Protein AF-Q81C76-F1 (afdb_monomer)

Nearest PDB structures (foldseek):
  3ic7-assembly1_B  TM=8.350E-01  e=4.666E-03  Bacteroides thetaiotaomicron VPI-5482
  2du9-assembly1_A  TM=6.771E-01  e=3.518E-03  Corynebacterium glutamicum ATCC 13032
  2ek5-assembly1_B  TM=5.621E-01  e=8.808E-03  Corynebacterium glutamicum ATCC 13032
  3tqn-assembly2_B  TM=8.437E-01  e=1.833E-01  Coxiella burnetii

Mean predicted aligned error: 11.56 Å

Secondary structure (DSSP, 8-state):
--S-EEEETTTEEEEPTTHHHHHHHHHHHHIIIIIHHHHHHHHHHTT--HHHHHHHHHHHHHTTS--

pLDDT: mean 76.52, std 20.04, range [39.44, 97.75]

Structure (mmCIF, N/CA/C/O backbone):
data_AF-Q81C76-F1
#
_entry.id   AF-Q81C76-F1
#
loop_
_atom_site.group_PDB
_atom_site.id
_atom_site.type_symbol
_atom_site.label_atom_id
_atom_site.label_alt_id
_atom_site.label_comp_id
_atom_site.label_asym_id
_atom_site.label_entity_id
_atom_site.label_seq_id
_atom_site.pdbx_PDB_ins_code
_atom_site.Cartn_x
_atom_site.Cartn_y
_atom_site.Cartn_z
_atom_site.occupancy
_atom_site.B_iso_or_equiv
_atom_site.auth_seq_id
_atom_site.auth_comp_id
_atom_site.auth_asym_id
_atom_site.auth_atom_id
_atom_site.pdbx_PDB_model_num
ATOM 1 N N . MET A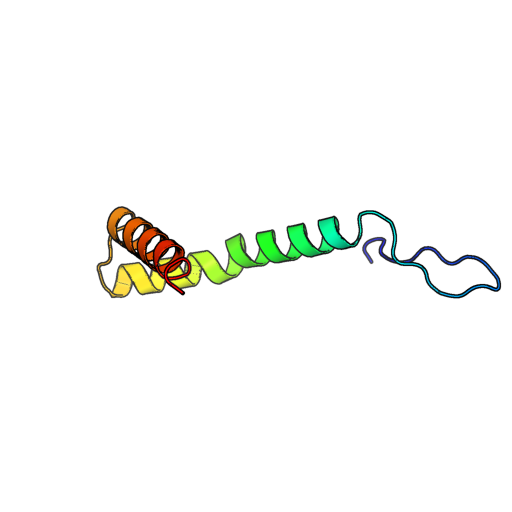 1 1 ? 17.098 -13.475 -20.031 1.00 39.44 1 MET A N 1
ATOM 2 C CA . MET A 1 1 ? 16.935 -12.056 -19.633 1.00 39.44 1 MET A CA 1
ATOM 3 C C . MET A 1 1 ? 15.818 -11.446 -20.463 1.00 39.44 1 MET A C 1
ATOM 5 O O . MET A 1 1 ? 15.813 -11.624 -21.672 1.00 39.44 1 MET A O 1
ATOM 9 N N . ARG A 1 2 ? 14.815 -10.851 -19.807 1.00 46.56 2 ARG A N 1
ATOM 10 C CA . ARG A 1 2 ? 13.549 -10.419 -20.426 1.00 46.56 2 ARG A CA 1
ATOM 11 C C . ARG A 1 2 ? 13.791 -9.265 -21.415 1.00 46.56 2 ARG A C 1
ATOM 13 O O . ARG A 1 2 ? 14.543 -8.347 -21.101 1.00 46.56 2 ARG A O 1
ATOM 20 N N . GLY A 1 3 ? 13.185 -9.360 -22.602 1.00 52.00 3 GLY A N 1
ATOM 21 C CA . GLY A 1 3 ? 13.465 -8.547 -23.790 1.00 52.00 3 GLY A CA 1
ATOM 22 C C . GLY A 1 3 ? 13.201 -7.050 -23.628 1.00 52.00 3 GLY A C 1
ATOM 23 O O . GLY A 1 3 ? 12.093 -6.584 -23.864 1.00 52.00 3 GLY A O 1
ATOM 24 N N . ILE A 1 4 ? 14.242 -6.300 -23.260 1.00 52.31 4 ILE A N 1
ATOM 25 C CA . ILE A 1 4 ? 14.209 -4.830 -23.148 1.00 52.31 4 ILE A CA 1
ATOM 26 C C . ILE A 1 4 ? 15.149 -4.152 -24.169 1.00 52.31 4 ILE A C 1
ATOM 28 O O . ILE A 1 4 ? 15.106 -2.938 -24.331 1.00 52.31 4 ILE A O 1
ATOM 32 N N . LEU A 1 5 ? 15.949 -4.908 -24.929 1.00 48.22 5 LEU A N 1
ATOM 33 C CA . LEU A 1 5 ? 16.886 -4.350 -25.909 1.00 48.22 5 LEU A CA 1
ATOM 34 C C . LEU A 1 5 ? 16.664 -4.945 -27.301 1.00 48.22 5 LEU A C 1
ATOM 36 O O . LEU A 1 5 ? 16.821 -6.151 -27.480 1.00 48.22 5 LEU A O 1
ATOM 40 N N . TYR A 1 6 ? 16.401 -4.095 -28.296 1.00 49.97 6 TYR A N 1
ATOM 41 C CA . TYR A 1 6 ? 16.596 -4.439 -29.707 1.00 49.97 6 TYR A CA 1
ATOM 42 C C . TYR A 1 6 ? 17.813 -3.668 -30.237 1.00 49.97 6 TYR A C 1
ATOM 44 O O . TYR A 1 6 ? 17.888 -2.444 -30.109 1.00 49.97 6 TYR A O 1
ATOM 52 N N . LYS A 1 7 ? 18.799 -4.383 -30.793 1.00 45.28 7 LYS A N 1
ATOM 53 C CA . LYS A 1 7 ? 20.055 -3.810 -31.306 1.00 45.28 7 LYS A CA 1
ATOM 54 C C . LYS A 1 7 ? 19.933 -3.635 -32.824 1.00 45.28 7 LYS A C 1
ATOM 56 O O . LYS A 1 7 ? 19.789 -4.629 -33.531 1.00 45.28 7 LYS A O 1
ATOM 61 N N . LYS A 1 8 ? 20.011 -2.403 -33.339 1.00 42.75 8 LYS A N 1
ATOM 62 C CA . LYS A 1 8 ? 20.121 -2.130 -34.788 1.00 42.75 8 LYS A CA 1
ATOM 63 C C . LYS A 1 8 ? 21.580 -1.773 -35.100 1.00 42.75 8 LYS A C 1
ATOM 65 O O . LYS A 1 8 ? 22.152 -0.894 -34.455 1.00 42.75 8 LYS A O 1
ATOM 70 N N . ARG A 1 9 ? 22.221 -2.513 -36.016 1.00 47.19 9 ARG A N 1
ATOM 71 C CA . ARG A 1 9 ? 23.660 -2.389 -36.330 1.00 47.19 9 ARG A CA 1
ATOM 72 C C . ARG A 1 9 ? 23.950 -0.956 -36.814 1.00 47.19 9 ARG A C 1
ATOM 74 O O . ARG A 1 9 ? 23.409 -0.547 -37.832 1.00 47.19 9 ARG A O 1
ATOM 81 N N . GLY A 1 10 ? 24.753 -0.210 -36.051 1.00 55.88 10 GLY A N 1
ATOM 82 C CA . GLY A 1 10 ? 25.219 1.142 -36.391 1.00 55.88 10 GLY A CA 1
ATOM 83 C C . GLY A 1 10 ? 24.521 2.333 -35.714 1.00 55.88 10 GLY A C 1
ATOM 84 O O . GLY A 1 10 ? 24.934 3.451 -35.985 1.00 55.88 10 GLY A O 1
ATOM 85 N N . ILE A 1 11 ? 23.497 2.147 -34.858 1.00 51.25 11 ILE A N 1
ATOM 86 C CA . ILE A 1 11 ? 22.668 3.286 -34.368 1.00 51.25 11 ILE A CA 1
ATOM 87 C C . ILE A 1 11 ? 22.421 3.283 -32.833 1.00 51.25 11 ILE A C 1
ATOM 89 O O . ILE A 1 11 ? 21.765 4.166 -32.299 1.00 51.25 11 ILE A O 1
ATOM 93 N N . GLY A 1 12 ? 22.975 2.334 -32.069 1.00 46.66 12 GLY A N 1
ATOM 94 C CA . GLY A 1 12 ? 22.817 2.292 -30.601 1.00 46.66 12 GLY A CA 1
ATOM 95 C C . GLY A 1 12 ? 21.617 1.465 -30.104 1.00 46.66 12 GLY A C 1
ATOM 96 O O .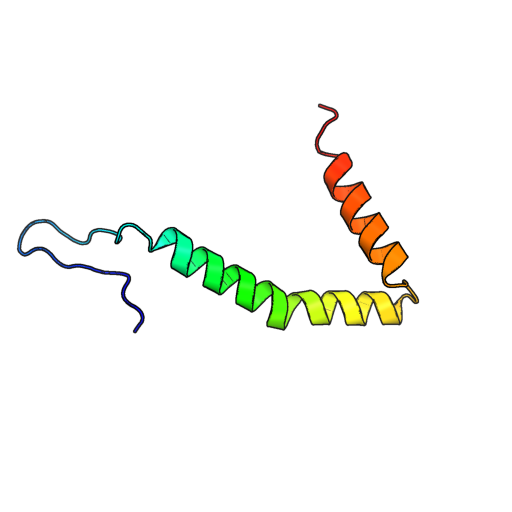 GLY A 1 12 ? 21.074 0.632 -30.832 1.00 46.66 12 GLY A O 1
ATOM 97 N N . MET A 1 13 ? 21.265 1.619 -28.822 1.00 54.00 13 MET A N 1
ATOM 98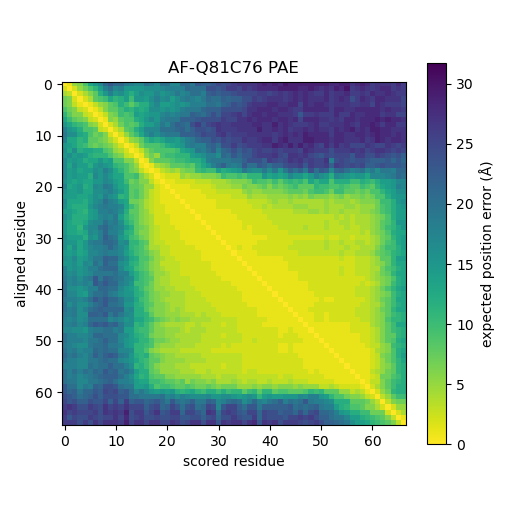 C CA . MET A 1 13 ? 20.304 0.783 -28.086 1.00 54.00 13 MET A CA 1
ATOM 99 C C . MET A 1 13 ? 18.954 1.500 -27.940 1.00 54.00 13 MET A C 1
ATOM 101 O O . MET A 1 13 ? 18.891 2.552 -27.311 1.00 54.00 13 MET A O 1
ATOM 105 N N . PHE A 1 14 ? 17.874 0.934 -28.484 1.00 52.31 14 PHE A N 1
ATOM 106 C CA . PHE A 1 14 ? 16.537 1.536 -28.408 1.00 52.31 14 PHE A CA 1
ATOM 107 C C . PHE A 1 14 ? 15.637 0.748 -27.445 1.00 52.31 14 PHE A C 1
ATOM 109 O O . PHE A 1 14 ? 15.550 -0.480 -27.526 1.00 52.31 14 PHE A O 1
ATOM 116 N N . VAL A 1 15 ? 14.968 1.462 -26.531 1.00 57.19 15 VAL A N 1
ATOM 117 C CA . VAL A 1 15 ? 13.975 0.908 -25.598 1.00 57.19 15 VAL A CA 1
ATOM 118 C C . VAL A 1 15 ? 12.765 0.428 -26.401 1.00 57.19 15 VAL A C 1
ATOM 120 O O . VAL A 1 15 ? 12.140 1.212 -27.115 1.00 57.19 15 VAL A O 1
ATOM 123 N N . ALA A 1 16 ? 12.433 -0.861 -26.301 1.00 61.03 16 ALA A N 1
ATOM 124 C CA . ALA A 1 16 ? 11.287 -1.428 -27.006 1.00 61.03 16 ALA A CA 1
ATOM 125 C C . ALA A 1 16 ? 9.980 -0.726 -26.587 1.00 61.03 16 ALA A C 1
ATOM 127 O O . ALA A 1 16 ? 9.733 -0.507 -25.397 1.00 61.03 16 ALA A O 1
ATOM 128 N N . LYS A 1 17 ? 9.119 -0.392 -27.557 1.00 54.22 17 LYS A N 1
ATOM 129 C CA . LYS A 1 17 ? 7.757 0.102 -27.300 1.00 54.22 17 LYS A CA 1
ATOM 130 C C . LYS A 1 17 ? 7.032 -0.970 -26.463 1.00 54.22 17 LYS A C 1
ATOM 132 O O . LYS A 1 17 ? 6.948 -2.112 -26.895 1.00 54.22 17 LYS A O 1
ATOM 137 N N . GLY A 1 18 ? 6.627 -0.637 -25.234 1.00 62.44 18 GLY A N 1
ATOM 138 C CA . GLY A 1 18 ? 6.082 -1.594 -24.250 1.00 62.44 18 GLY A CA 1
ATOM 139 C C . GLY A 1 18 ? 7.044 -2.007 -23.122 1.00 62.44 18 GLY A C 1
ATOM 140 O O . GLY A 1 18 ? 6.612 -2.567 -22.117 1.00 62.44 18 GLY A O 1
ATOM 141 N N . ALA A 1 19 ? 8.335 -1.659 -23.189 1.00 70.06 19 ALA A N 1
ATOM 142 C CA . ALA A 1 19 ? 9.276 -1.923 -22.093 1.00 70.06 19 ALA A CA 1
ATOM 1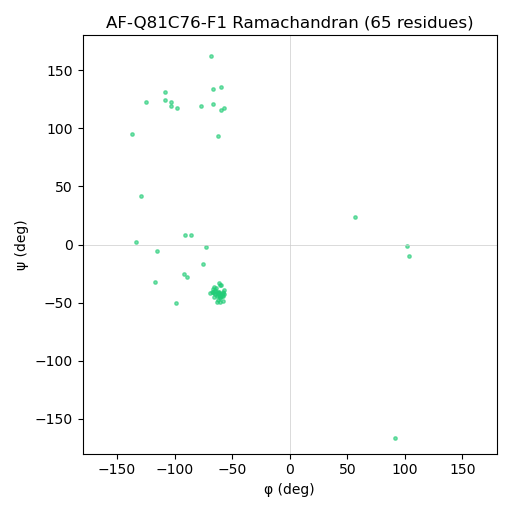43 C C . ALA A 1 19 ? 8.865 -1.213 -20.789 1.00 70.06 19 ALA A C 1
ATOM 145 O O . ALA A 1 19 ? 9.004 -1.780 -19.707 1.00 70.06 19 ALA A O 1
ATOM 146 N N . LYS A 1 20 ? 8.288 -0.005 -20.890 1.00 76.50 20 LYS A N 1
ATOM 147 C CA . LYS A 1 20 ? 7.728 0.726 -19.741 1.00 76.50 20 LYS A CA 1
ATOM 148 C C . LYS A 1 20 ? 6.603 -0.061 -19.064 1.00 76.50 20 LYS A C 1
ATOM 150 O O . LYS A 1 20 ? 6.588 -0.160 -17.844 1.00 76.50 20 LYS A O 1
ATOM 155 N N . GLU A 1 21 ? 5.699 -0.648 -19.842 1.00 79.75 21 GLU A N 1
ATOM 156 C CA . GLU A 1 21 ? 4.567 -1.431 -19.331 1.00 79.75 21 GLU A CA 1
ATOM 157 C C . GLU A 1 21 ? 5.039 -2.723 -18.664 1.00 79.75 21 GLU A C 1
ATOM 159 O O . GLU A 1 21 ? 4.556 -3.080 -17.592 1.00 79.75 21 GLU A O 1
ATOM 164 N N . VAL A 1 22 ? 6.033 -3.397 -19.249 1.00 82.31 22 VAL A N 1
ATOM 165 C CA . VAL A 1 22 ? 6.640 -4.602 -18.666 1.00 82.31 22 VAL A CA 1
ATOM 166 C C . VAL A 1 22 ? 7.326 -4.286 -17.335 1.00 82.31 22 VAL A C 1
ATOM 168 O O . VAL A 1 22 ? 7.162 -5.025 -16.362 1.00 82.31 22 VAL A O 1
ATOM 171 N N . VAL A 1 23 ? 8.075 -3.182 -17.265 1.00 86.44 23 VAL A N 1
ATOM 172 C CA . VAL A 1 23 ? 8.720 -2.731 -16.022 1.00 86.44 23 VAL A CA 1
ATOM 173 C C . VAL A 1 23 ? 7.674 -2.339 -14.980 1.00 86.44 23 VAL A C 1
ATOM 175 O O . VAL A 1 23 ? 7.810 -2.722 -13.817 1.00 86.44 23 VAL A O 1
ATOM 178 N N . LEU A 1 24 ? 6.616 -1.634 -15.386 1.00 85.56 24 LEU A N 1
ATOM 179 C CA . LEU A 1 24 ? 5.535 -1.226 -14.493 1.00 85.56 24 LEU A CA 1
ATOM 180 C C . LEU A 1 24 ? 4.802 -2.440 -13.914 1.00 85.56 24 LEU A C 1
ATOM 182 O O . LEU A 1 24 ? 4.690 -2.540 -12.697 1.00 85.56 24 LEU A O 1
ATOM 186 N N . LYS A 1 25 ? 4.401 -3.403 -14.754 1.00 86.56 25 LYS A N 1
ATOM 187 C CA . LYS A 1 25 ? 3.774 -4.656 -14.301 1.00 86.56 25 LYS A CA 1
ATOM 188 C C . LYS A 1 25 ? 4.677 -5.431 -13.349 1.00 86.56 25 LYS A C 1
ATOM 190 O O . LYS A 1 25 ? 4.210 -5.941 -12.338 1.00 86.56 25 LYS A O 1
ATOM 195 N N . LYS A 1 26 ? 5.985 -5.494 -13.629 1.00 89.62 26 LYS A N 1
ATOM 196 C CA . LYS A 1 26 ? 6.937 -6.146 -12.720 1.00 89.62 26 LYS A CA 1
ATOM 197 C C . LYS A 1 26 ? 6.958 -5.458 -11.352 1.00 89.62 26 LYS A C 1
ATOM 199 O O . LYS A 1 26 ? 6.913 -6.148 -10.342 1.00 89.62 26 LYS A O 1
ATOM 204 N N . ARG A 1 27 ? 6.999 -4.122 -11.322 1.00 91.88 27 ARG A N 1
ATOM 205 C CA . ARG A 1 27 ? 6.974 -3.345 -10.073 1.00 91.88 27 ARG A CA 1
ATOM 206 C C . ARG A 1 27 ? 5.651 -3.497 -9.320 1.00 91.88 27 ARG A C 1
ATOM 208 O O . ARG A 1 27 ? 5.687 -3.677 -8.112 1.00 91.88 27 ARG A O 1
ATOM 215 N N . GLN A 1 28 ? 4.515 -3.482 -10.018 1.00 85.19 28 GLN A N 1
ATOM 216 C CA . GLN A 1 28 ? 3.197 -3.732 -9.422 1.00 85.19 28 GLN A CA 1
ATOM 217 C C . GLN A 1 28 ? 3.117 -5.127 -8.797 1.00 85.19 28 GLN A C 1
ATOM 219 O O . GLN A 1 28 ? 2.655 -5.256 -7.669 1.00 85.19 28 GLN A O 1
ATOM 224 N N . ASN A 1 29 ? 3.625 -6.154 -9.485 1.00 92.19 29 ASN A N 1
ATOM 225 C CA . ASN A 1 29 ? 3.673 -7.509 -8.938 1.00 92.19 29 ASN A CA 1
ATOM 226 C C . ASN A 1 29 ? 4.519 -7.562 -7.666 1.00 92.19 29 ASN A C 1
ATOM 228 O O . ASN A 1 29 ? 4.034 -8.047 -6.655 1.00 92.19 29 ASN A O 1
ATOM 232 N N . THR A 1 30 ? 5.735 -7.007 -7.690 1.00 93.19 30 THR A N 1
ATOM 233 C CA . THR A 1 30 ? 6.588 -6.923 -6.497 1.00 93.19 30 THR A CA 1
ATOM 234 C C . THR A 1 30 ? 5.892 -6.175 -5.355 1.00 93.19 30 THR A C 1
ATOM 236 O O . THR A 1 30 ? 5.923 -6.634 -4.219 1.00 93.19 30 THR A O 1
ATOM 239 N N . PHE A 1 31 ? 5.214 -5.060 -5.639 1.00 90.44 31 PHE A N 1
ATOM 240 C CA . PHE A 1 31 ? 4.437 -4.329 -4.638 1.00 90.44 31 PHE A CA 1
ATOM 241 C C . PHE A 1 31 ? 3.357 -5.213 -3.996 1.00 90.44 31 PHE A C 1
ATOM 243 O O . PHE A 1 31 ? 3.284 -5.306 -2.773 1.00 90.44 31 PHE A O 1
ATOM 250 N N . MET A 1 32 ? 2.579 -5.924 -4.813 1.00 89.19 32 MET A N 1
ATOM 251 C CA . MET A 1 32 ? 1.518 -6.818 -4.342 1.00 89.19 32 MET A CA 1
ATOM 252 C C . MET A 1 32 ? 2.043 -8.025 -3.557 1.00 89.19 32 MET A C 1
ATOM 254 O O . MET A 1 32 ? 1.398 -8.443 -2.602 1.00 89.19 32 MET A O 1
ATOM 258 N N . THR A 1 33 ? 3.185 -8.599 -3.942 1.00 93.00 33 THR A N 1
ATOM 259 C CA . THR A 1 33 ? 3.692 -9.839 -3.331 1.00 93.00 33 THR A CA 1
ATOM 260 C C . THR A 1 33 ? 4.633 -9.611 -2.155 1.00 93.00 33 THR A C 1
ATOM 262 O O . THR A 1 33 ? 4.756 -10.494 -1.315 1.00 93.00 33 THR A O 1
ATOM 265 N N . GLU A 1 34 ? 5.323 -8.469 -2.087 1.00 93.38 34 GLU A N 1
ATOM 266 C CA . GLU A 1 34 ? 6.366 -8.228 -1.077 1.00 93.38 34 GLU A CA 1
ATOM 267 C C . GLU A 1 34 ? 6.052 -7.073 -0.126 1.00 93.38 34 GLU A C 1
ATOM 269 O O . GLU A 1 34 ? 6.470 -7.119 1.030 1.00 93.38 34 GLU A O 1
ATOM 274 N N . TYR A 1 35 ? 5.345 -6.038 -0.588 1.00 92.44 35 TYR A N 1
ATOM 275 C CA . TYR A 1 35 ? 5.089 -4.837 0.213 1.00 92.44 35 TYR A CA 1
ATOM 276 C C . TYR A 1 35 ? 3.706 -4.865 0.851 1.00 92.44 35 TYR A C 1
ATOM 278 O O . TYR A 1 35 ? 3.595 -4.697 2.062 1.00 92.44 35 TYR A O 1
ATOM 286 N N . LEU A 1 36 ? 2.661 -5.129 0.063 1.00 92.94 36 LEU A N 1
ATOM 287 C CA . LEU A 1 36 ? 1.287 -5.143 0.561 1.00 92.94 36 LEU A CA 1
ATOM 288 C C . LEU A 1 36 ? 1.069 -6.135 1.724 1.00 92.94 36 LEU A C 1
ATOM 290 O O . LEU A 1 36 ? 0.401 -5.752 2.683 1.00 92.94 36 LEU A O 1
ATOM 294 N N . PRO A 1 37 ? 1.667 -7.346 1.732 1.00 94.69 37 PRO A N 1
ATOM 295 C CA . PRO A 1 37 ? 1.562 -8.244 2.879 1.00 94.69 37 PRO A CA 1
ATOM 296 C C . PRO A 1 37 ? 2.214 -7.678 4.143 1.00 94.69 37 PRO A C 1
ATOM 298 O O .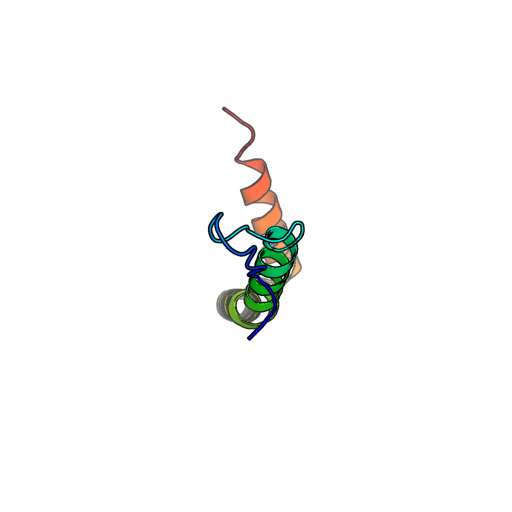 PRO A 1 37 ? 1.665 -7.843 5.222 1.00 94.69 37 PRO A O 1
ATOM 301 N N . LYS A 1 38 ? 3.348 -6.972 4.026 1.00 96.44 38 LYS A N 1
ATOM 302 C CA . LYS A 1 38 ? 4.021 -6.348 5.180 1.00 96.44 38 LYS A CA 1
ATOM 303 C C . LYS A 1 38 ? 3.169 -5.236 5.782 1.00 96.44 38 LYS A C 1
ATOM 305 O O . LYS A 1 38 ? 2.977 -5.214 6.988 1.00 96.44 38 LYS A O 1
ATOM 310 N N . VAL A 1 39 ? 2.597 -4.383 4.928 1.00 94.50 39 VAL A N 1
ATOM 311 C CA . VAL A 1 39 ? 1.657 -3.332 5.350 1.00 94.50 39 VAL A CA 1
ATOM 312 C C . VAL A 1 39 ? 0.449 -3.943 6.057 1.00 94.50 39 VAL A C 1
ATOM 314 O O . VAL A 1 39 ? 0.013 -3.437 7.085 1.00 94.50 39 VAL A O 1
ATOM 317 N N . TRP A 1 40 ? -0.088 -5.045 5.528 1.00 94.69 40 TRP A N 1
ATOM 318 C CA . TRP A 1 40 ? -1.222 -5.722 6.148 1.00 94.69 40 TRP A CA 1
ATOM 319 C C . TRP A 1 40 ? -0.878 -6.353 7.502 1.00 94.69 40 TRP A C 1
ATOM 321 O O . TRP A 1 40 ? -1.673 -6.265 8.433 1.00 94.69 40 TRP A O 1
ATOM 331 N N . GLU A 1 41 ? 0.295 -6.968 7.641 1.00 96.94 41 GLU A N 1
ATOM 332 C CA . GLU A 1 41 ? 0.727 -7.523 8.927 1.00 96.94 41 GLU A CA 1
ATOM 333 C C . GLU A 1 41 ? 0.973 -6.423 9.971 1.00 96.94 41 GLU A C 1
ATOM 335 O O . GLU A 1 41 ? 0.562 -6.578 11.118 1.00 96.94 41 GLU A O 1
ATOM 340 N N . GLU A 1 42 ? 1.536 -5.277 9.585 1.00 96.94 42 GLU A N 1
ATOM 341 C CA . GLU A 1 42 ? 1.634 -4.110 10.474 1.00 96.94 42 GLU A CA 1
ATOM 342 C C . GLU A 1 42 ? 0.249 -3.584 10.878 1.00 96.94 42 GLU A C 1
ATOM 344 O O . GLU A 1 42 ? 0.010 -3.327 12.056 1.00 96.94 42 GLU A O 1
ATOM 349 N N . ALA A 1 43 ? -0.689 -3.492 9.929 1.00 96.88 43 ALA A N 1
ATOM 350 C CA . ALA A 1 43 ? -2.065 -3.089 10.211 1.00 96.88 43 ALA A CA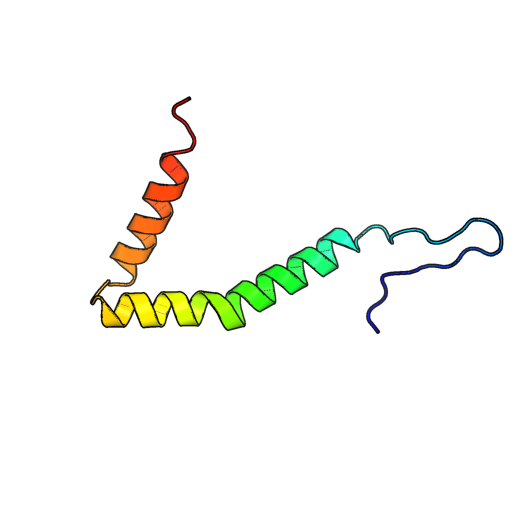 1
ATOM 351 C C . ALA A 1 43 ? -2.724 -4.021 11.240 1.00 96.88 43 ALA A C 1
ATOM 353 O O . ALA A 1 43 ? -3.317 -3.549 12.205 1.00 96.88 43 ALA A O 1
ATOM 354 N N . LYS A 1 44 ? -2.541 -5.339 11.102 1.00 96.81 44 LYS A N 1
ATOM 355 C CA . LYS A 1 44 ? -3.038 -6.326 12.072 1.00 96.81 44 LYS A CA 1
ATOM 356 C C . LYS A 1 44 ? -2.433 -6.160 13.463 1.00 96.81 44 LYS A C 1
ATOM 358 O O . LYS A 1 44 ? -3.160 -6.296 14.439 1.00 96.81 44 LYS A O 1
ATOM 363 N N . VAL A 1 45 ? -1.127 -5.891 13.563 1.00 97.75 45 VAL A N 1
ATOM 364 C CA . VAL A 1 45 ? -0.455 -5.638 14.854 1.00 97.75 45 VAL A CA 1
ATOM 365 C C . VAL A 1 45 ? -1.042 -4.408 15.546 1.00 97.75 45 VAL A C 1
ATOM 367 O O . VAL A 1 45 ? -1.129 -4.374 16.768 1.00 97.75 45 VAL A O 1
ATOM 370 N N . LEU A 1 46 ? -1.469 -3.420 14.762 1.00 97.69 46 LEU A N 1
ATOM 371 C CA . LEU A 1 46 ? -2.136 -2.212 15.241 1.00 97.69 46 LEU A CA 1
ATOM 372 C C . LEU A 1 46 ? -3.654 -2.381 15.411 1.00 97.69 46 LEU A C 1
ATOM 374 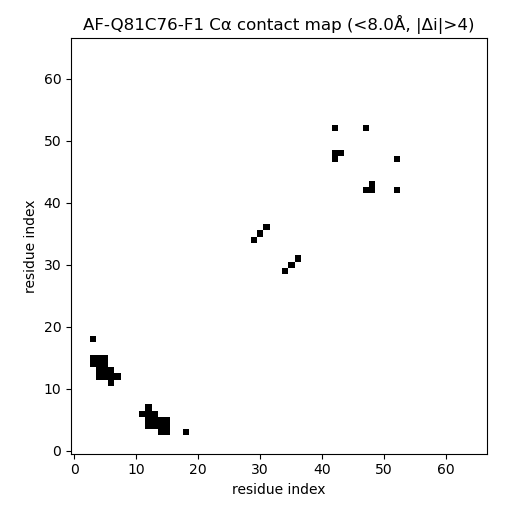O O . LEU A 1 46 ? -4.343 -1.390 15.629 1.00 97.69 46 LEU A O 1
ATOM 378 N N . GLU A 1 47 ? -4.171 -3.608 15.283 1.00 97.38 47 GLU A N 1
ATOM 379 C CA . GLU A 1 47 ? -5.603 -3.930 15.339 1.00 97.38 47 GLU A CA 1
ATOM 380 C C . GLU A 1 47 ? -6.454 -3.159 14.311 1.00 97.38 47 GLU A C 1
ATOM 382 O O . GLU A 1 47 ? -7.665 -3.025 14.462 1.00 97.38 47 GLU A O 1
ATOM 387 N N . ILE A 1 48 ? -5.832 -2.696 13.224 1.00 97.31 48 ILE A N 1
ATOM 388 C CA . ILE A 1 48 ? -6.502 -2.000 12.128 1.00 97.31 48 ILE A CA 1
ATOM 389 C C . ILE A 1 48 ? -7.221 -3.036 11.266 1.00 97.31 48 ILE A C 1
ATOM 391 O O . ILE A 1 48 ? -6.609 -3.930 10.664 1.00 97.31 48 ILE A O 1
ATOM 395 N N . SER A 1 49 ? -8.538 -2.899 11.174 1.00 96.25 49 SER A N 1
ATOM 396 C CA . SER A 1 49 ? -9.354 -3.729 10.299 1.00 96.25 49 SER A CA 1
ATOM 397 C C . SER A 1 49 ? -9.082 -3.428 8.823 1.00 96.25 49 SER A C 1
ATOM 399 O O . SER A 1 49 ? -8.556 -2.384 8.431 1.00 96.25 49 SER A O 1
ATOM 401 N N . LYS A 1 50 ? -9.479 -4.357 7.951 1.00 92.62 50 LYS A N 1
ATOM 402 C CA . LYS A 1 50 ? -9.351 -4.170 6.503 1.00 92.62 50 LYS A CA 1
ATOM 403 C C . LYS A 1 50 ? -10.085 -2.912 6.028 1.00 92.62 50 LYS A C 1
ATOM 405 O O . LYS A 1 50 ? -9.555 -2.200 5.182 1.00 92.62 50 LYS A O 1
ATOM 410 N N . ASP A 1 51 ? -11.279 -2.660 6.557 1.00 94.69 51 ASP A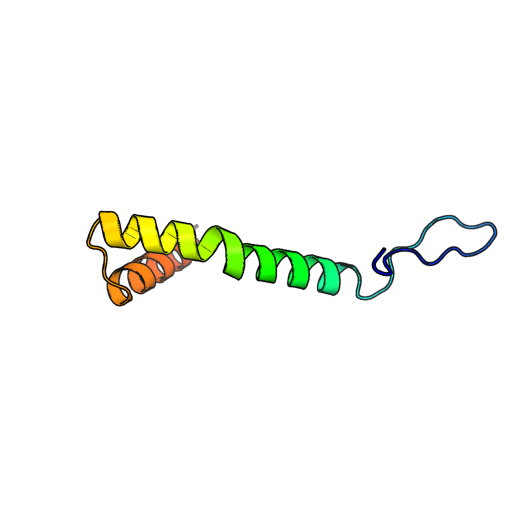 N 1
ATOM 411 C CA . ASP A 1 51 ? -12.103 -1.523 6.149 1.00 94.69 51 ASP A CA 1
ATOM 412 C C . ASP A 1 51 ? -11.471 -0.200 6.602 1.00 94.69 51 ASP A C 1
ATOM 414 O O . ASP A 1 51 ? -11.336 0.717 5.794 1.00 94.69 51 ASP A O 1
ATOM 418 N N . GLU A 1 52 ? -10.938 -0.138 7.827 1.00 94.88 52 GLU A N 1
ATOM 419 C CA . GLU A 1 52 ? -10.192 1.030 8.315 1.00 94.88 52 GLU A CA 1
ATOM 420 C C . GLU A 1 52 ? -8.924 1.293 7.496 1.00 94.88 52 GLU A C 1
ATOM 422 O O . GLU A 1 52 ? -8.651 2.438 7.132 1.00 94.88 52 GLU A O 1
ATOM 427 N N . LEU A 1 53 ? -8.167 0.249 7.137 1.00 93.75 53 LEU A N 1
ATOM 428 C CA . LEU A 1 53 ? -6.994 0.400 6.273 1.00 93.75 53 LEU A CA 1
ATOM 429 C C . LEU A 1 53 ? -7.382 0.954 4.892 1.00 93.75 53 LEU A C 1
ATOM 431 O O . LEU A 1 53 ? -6.691 1.818 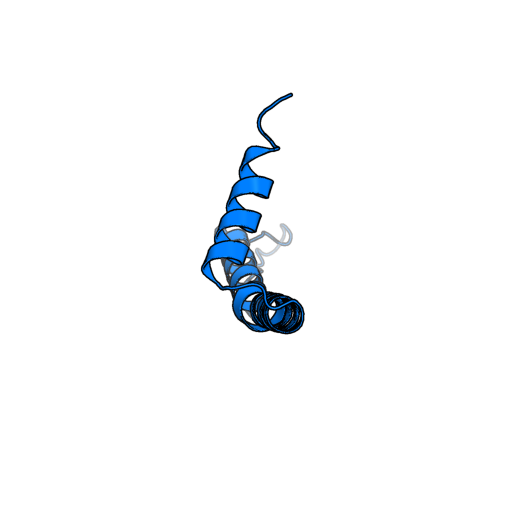4.347 1.00 93.75 53 LEU A O 1
ATOM 435 N N . MET A 1 54 ? -8.497 0.489 4.325 1.00 91.25 54 MET A N 1
ATOM 436 C CA . MET A 1 54 ? -9.018 1.007 3.057 1.00 91.25 54 MET A CA 1
ATOM 437 C C . MET A 1 54 ? -9.461 2.470 3.180 1.00 91.25 54 MET A C 1
ATOM 439 O O . MET A 1 54 ? -9.180 3.263 2.276 1.00 91.25 54 MET A O 1
ATOM 443 N N . ASP A 1 55 ? -10.087 2.850 4.292 1.00 94.00 55 ASP A N 1
ATOM 444 C CA . ASP A 1 55 ? -10.472 4.235 4.574 1.00 94.00 55 ASP A CA 1
ATOM 445 C C . ASP A 1 55 ? -9.251 5.150 4.737 1.00 94.00 55 ASP A C 1
ATOM 447 O O . ASP A 1 55 ? -9.240 6.270 4.218 1.00 94.00 55 ASP A O 1
ATOM 451 N N . MET A 1 56 ? -8.190 4.679 5.398 1.00 91.88 56 MET A N 1
ATOM 452 C CA . MET A 1 56 ? -6.921 5.408 5.514 1.00 91.88 56 MET A CA 1
ATOM 453 C C . MET A 1 56 ? -6.294 5.661 4.138 1.00 91.88 56 MET A C 1
ATOM 455 O O . MET A 1 56 ? -5.910 6.793 3.837 1.00 91.88 56 MET A O 1
ATOM 459 N N . ILE A 1 57 ? -6.251 4.643 3.270 1.00 89.56 57 ILE A N 1
ATOM 460 C CA . ILE A 1 57 ? -5.759 4.787 1.891 1.00 89.56 57 ILE A CA 1
ATOM 461 C C . ILE A 1 57 ? -6.595 5.829 1.132 1.00 89.56 57 ILE A C 1
ATOM 463 O O . ILE A 1 57 ? -6.037 6.705 0.469 1.00 89.56 57 ILE A O 1
ATOM 467 N N . GLN A 1 58 ? -7.924 5.785 1.255 1.00 88.06 58 GLN A N 1
ATOM 468 C CA . GLN A 1 58 ? -8.807 6.761 0.611 1.00 88.06 58 GLN A CA 1
ATOM 469 C C . GLN A 1 58 ? -8.569 8.193 1.111 1.00 88.06 58 GLN A C 1
ATOM 471 O O . GLN A 1 58 ? -8.550 9.118 0.294 1.00 88.06 58 GLN A O 1
ATOM 476 N N . LYS A 1 59 ? -8.351 8.394 2.416 1.00 89.12 59 LYS A N 1
ATOM 477 C CA . LYS A 1 59 ? -8.061 9.717 3.000 1.00 89.12 59 LYS A CA 1
ATOM 478 C C . LYS A 1 59 ? -6.763 10.312 2.450 1.00 89.12 59 LYS A C 1
ATOM 480 O O . LYS A 1 59 ? -6.789 11.428 1.938 1.00 89.12 59 LYS A O 1
ATOM 485 N N . ILE A 1 60 ? -5.680 9.533 2.415 1.00 84.75 60 ILE A N 1
ATOM 486 C CA . ILE A 1 60 ? -4.378 9.978 1.879 1.00 84.75 60 ILE A CA 1
ATOM 487 C C . ILE A 1 60 ? -4.491 10.383 0.399 1.00 84.75 60 ILE A C 1
ATOM 489 O O . ILE A 1 60 ? -3.842 11.324 -0.052 1.00 84.75 60 ILE A O 1
ATOM 493 N N . THR A 1 61 ? -5.346 9.710 -0.380 1.00 71.50 61 THR A N 1
ATOM 494 C CA . THR A 1 61 ? -5.554 10.065 -1.797 1.00 71.50 61 THR A CA 1
ATOM 495 C C . THR A 1 61 ? -6.400 11.325 -2.016 1.00 71.50 61 THR A C 1
ATOM 497 O O . THR A 1 61 ? -6.365 11.887 -3.112 1.00 71.50 61 THR A O 1
ATOM 500 N N . LYS A 1 62 ? -7.147 11.785 -1.002 1.00 61.34 62 LYS A N 1
ATOM 501 C CA . LYS A 1 62 ? -7.966 13.008 -1.067 1.00 61.34 62 LYS A CA 1
ATOM 502 C C . LYS A 1 62 ? -7.196 14.268 -0.657 1.00 61.34 62 LYS A C 1
ATOM 504 O O . LYS A 1 62 ? -7.475 15.326 -1.207 1.00 61.34 62 LYS A O 1
ATOM 509 N N . GLU A 1 63 ? -6.182 14.155 0.199 1.00 55.28 63 GLU A N 1
ATOM 510 C CA . GLU A 1 63 ? -5.374 15.297 0.674 1.00 55.28 63 GLU A CA 1
ATOM 511 C C . GLU A 1 63 ? -4.404 15.878 -0.380 1.00 55.28 63 GLU A C 1
ATOM 513 O O . GLU A 1 63 ? -3.754 16.888 -0.143 1.00 55.28 63 GLU A O 1
ATOM 518 N N . GLY A 1 64 ? -4.332 15.297 -1.585 1.00 51.75 64 GLY A N 1
ATOM 519 C CA . GLY A 1 64 ? -3.560 15.833 -2.717 1.00 51.75 64 GLY A CA 1
ATOM 520 C C . GLY A 1 64 ? -4.331 16.772 -3.659 1.00 51.75 64 GLY A C 1
ATOM 521 O O . GLY A 1 64 ? -3.824 17.083 -4.736 1.00 51.75 64 GLY A O 1
ATOM 522 N N . LYS A 1 65 ? -5.568 17.166 -3.318 1.00 48.19 65 LYS A N 1
ATOM 523 C CA . LYS A 1 65 ? -6.419 18.074 -4.116 1.00 48.19 65 LYS A CA 1
ATOM 524 C C . LYS A 1 65 ? -6.993 19.238 -3.297 1.00 48.19 65 LYS A C 1
ATOM 526 O O . LYS A 1 65 ? -8.142 19.601 -3.490 1.00 48.19 65 LYS A O 1
ATOM 531 N N . GLU A 1 66 ? -6.199 19.844 -2.427 1.00 47.81 66 GLU A N 1
ATOM 532 C CA . GLU A 1 66 ? -6.429 21.218 -1.961 1.00 47.81 66 GLU A CA 1
ATOM 533 C C . GLU A 1 66 ? -5.073 21.934 -1.949 1.00 47.81 66 GLU A C 1
ATOM 535 O O . GLU A 1 66 ? -4.261 21.771 -1.042 1.00 47.81 66 GLU A O 1
ATOM 540 N N . GLY A 1 67 ? -4.807 22.641 -3.049 1.00 42.81 67 GLY A N 1
ATOM 541 C CA . GLY A 1 67 ? -3.592 23.397 -3.341 1.00 42.81 67 GLY A CA 1
ATOM 542 C C . GLY A 1 67 ? -3.669 23.978 -4.742 1.00 42.81 67 GLY A C 1
ATOM 543 O O . GLY A 1 67 ? -3.675 23.166 -5.695 1.00 42.81 67 GLY A O 1
#

Solvent-accessible surface area (backbone atoms only — not comparable to full-atom values): 4178 Å² total; per-residue (Å²): 132,84,90,47,75,52,81,52,96,94,78,59,83,45,77,42,92,61,41,67,56,55,51,47,53,52,50,50,48,48,41,60,72,63,45,49,56,52,56,49,52,54,33,50,76,69,69,46,48,73,66,57,52,52,50,52,55,53,51,64,68,55,69,78,75,79,130

InterPro domains:
  IPR036388 Winged helix-like DNA-binding domain superfamily [G3DSA:1.10.10.10] (1-66)

Organism: Bacillus cereus (strain ATCC 14579 / DSM 31 / CCUG 7414 / JCM 2152 / NBRC 15305 / NCIMB 9373 / NCTC 2599 / NRRL B-3711) (NCBI:txid226900)

Sequence (67 aa):
MRGILYKKRGIGMFVAKGAKEVVLKKRQNTFMTEYLPKVWEEAKVLEISKDELMDMIQKITKEGKEG

Radius of gyration: 19.44 Å; Cα contacts (8 Å, |Δi|>4): 23; chains: 1; bounding box: 37×36×52 Å

Foldseek 3Di:
DPDQWDDDPPDDTDGDDCNVVVVVVVVVVCCVPPPVVVVVVVCVVVVNDPVNVVVVVVVVVVVVPDD